Protein AF-A0A2N5W0F1-F1 (afdb_monomer_lite)

Foldseek 3Di:
DDDDDDDDDDDDDDDDPPPPPVPPPVVPPDDDPDPQFPLVLCVVLVNDPVVSVVVVVLCVVVVNGHLCVLCDPPDDLVVVVVSVDDSVSSVSSNVCSVVVVVVVVVVVVVVD

Radius of gyr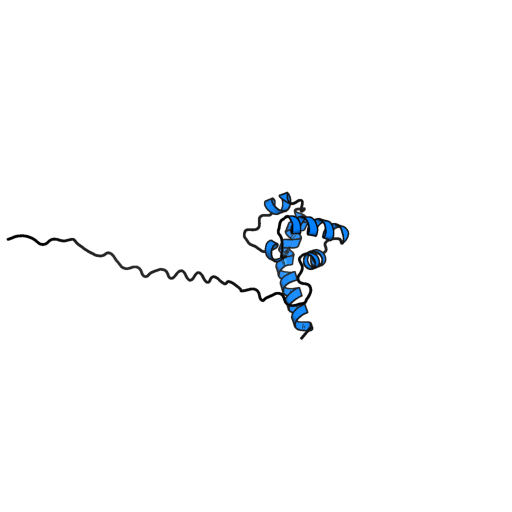ation: 25.34 Å; chains: 1; bounding box: 68×70×42 Å

Secondary structure (DSSP, 8-state):
---------PPP-PPP-----------PPPPPSS---HHHHHHHTT--HHHHHHHHHHHHHTT---GGGGG-TT--HHHHHHTT--HHHHHHHHHHHHHHHHHHHHHHHH--

pLDDT: mean 75.32, std 19.76, range [36.81, 94.88]

Sequence (112 aa):
MKPEAAAPAPAPRAPPIETNANSTNARLSPDAPGTHTIGNYLVFSDCDAAEVQEILVILRNSGFKSYRSFGLPHMDNLSLLKLGLTLGLILGLRDNVMDFHVHLKQQNQRVM

Organism: NCBI:txid200324

Structure (mmCIF, N/CA/C/O backbone):
data_AF-A0A2N5W0F1-F1
#
_entry.id   AF-A0A2N5W0F1-F1
#
loop_
_atom_site.group_PDB
_atom_site.id
_atom_site.type_symbol
_atom_site.label_atom_id
_atom_site.label_alt_id
_atom_site.label_comp_id
_atom_site.label_asym_id
_atom_site.label_entity_id
_atom_site.label_seq_id
_atom_site.pdbx_PDB_ins_code
_atom_site.Cartn_x
_atom_site.Cartn_y
_atom_site.Cartn_z
_atom_site.occupancy
_atom_site.B_iso_or_equiv
_atom_site.auth_seq_id
_atom_site.auth_comp_id
_atom_site.auth_asym_id
_atom_site.auth_atom_id
_atom_site.pdbx_PDB_model_num
ATOM 1 N N . MET A 1 1 ? 56.696 61.268 14.377 1.00 41.47 1 MET A N 1
ATOM 2 C CA . MET A 1 1 ? 55.256 60.976 14.207 1.00 41.47 1 MET A CA 1
ATOM 3 C C . MET A 1 1 ? 55.080 59.459 14.172 1.00 41.47 1 MET A C 1
ATOM 5 O O . MET A 1 1 ? 55.814 58.804 13.450 1.00 41.47 1 MET A O 1
ATOM 9 N N . LYS A 1 2 ? 54.195 58.910 15.009 1.00 46.12 2 LYS A N 1
ATOM 10 C CA . LYS A 1 2 ? 53.628 57.539 14.945 1.00 46.12 2 LYS A CA 1
ATOM 11 C C . LYS A 1 2 ? 52.179 57.700 14.411 1.00 46.12 2 LYS A C 1
ATOM 13 O O . LYS A 1 2 ? 51.716 58.842 14.473 1.00 46.12 2 LYS A O 1
ATOM 18 N N . PRO A 1 3 ? 51.399 56.656 14.065 1.00 56.22 3 PRO A N 1
ATOM 19 C CA . PRO A 1 3 ? 51.711 55.225 13.909 1.00 56.22 3 PRO A CA 1
ATOM 20 C C . PRO A 1 3 ? 51.104 54.595 12.630 1.00 56.22 3 PRO A C 1
ATOM 22 O O . PRO A 1 3 ? 50.207 55.166 12.035 1.00 56.22 3 PRO A O 1
ATOM 25 N N . GLU A 1 4 ? 51.473 53.361 12.279 1.00 36.81 4 GLU A N 1
ATOM 26 C CA . GLU A 1 4 ? 50.471 52.437 11.727 1.00 36.81 4 GLU A CA 1
ATOM 27 C C . GLU A 1 4 ? 50.789 51.001 12.145 1.00 36.81 4 GLU A C 1
ATOM 29 O O . GLU A 1 4 ? 51.944 50.585 12.232 1.00 36.81 4 GLU A O 1
ATOM 34 N N . ALA A 1 5 ? 49.730 50.309 12.537 1.00 46.34 5 ALA A N 1
ATOM 35 C CA . ALA A 1 5 ? 49.702 48.996 13.147 1.00 46.34 5 ALA A CA 1
ATOM 36 C C . ALA A 1 5 ? 49.277 47.945 12.113 1.00 46.34 5 ALA A C 1
ATOM 38 O O . ALA A 1 5 ? 48.565 48.288 11.179 1.00 46.34 5 ALA A O 1
ATOM 39 N N . ALA A 1 6 ? 49.631 46.674 12.344 1.00 41.47 6 ALA A N 1
ATOM 40 C CA . ALA A 1 6 ? 48.686 45.544 12.430 1.00 41.47 6 ALA A CA 1
ATOM 41 C C . ALA A 1 6 ? 49.311 44.190 12.026 1.00 41.47 6 ALA A C 1
ATOM 43 O O . ALA A 1 6 ? 49.639 43.962 10.871 1.00 41.47 6 ALA A O 1
ATOM 44 N N . ALA A 1 7 ? 49.381 43.312 13.034 1.00 49.03 7 ALA A N 1
ATOM 45 C CA . ALA A 1 7 ? 48.983 41.895 13.085 1.00 49.03 7 ALA A CA 1
ATOM 46 C C . ALA A 1 7 ? 49.571 40.804 12.133 1.00 49.03 7 ALA A C 1
ATOM 48 O O . ALA A 1 7 ? 49.847 41.055 10.965 1.00 49.03 7 ALA A O 1
ATOM 49 N N . PRO A 1 8 ? 49.717 39.546 12.629 1.00 47.84 8 PRO A N 1
ATOM 50 C CA . PRO A 1 8 ? 50.407 38.446 11.945 1.00 47.84 8 PRO A CA 1
ATOM 51 C C . PRO A 1 8 ? 49.483 37.420 11.239 1.00 47.84 8 PRO A C 1
ATOM 53 O O . PRO A 1 8 ? 48.344 37.221 11.641 1.00 47.84 8 PRO A O 1
ATOM 56 N N . ALA A 1 9 ? 50.073 36.727 10.249 1.00 51.72 9 ALA A N 1
ATOM 57 C CA . ALA A 1 9 ? 49.811 35.377 9.698 1.00 51.72 9 ALA A CA 1
ATOM 58 C C . ALA A 1 9 ? 48.380 34.924 9.297 1.00 51.72 9 ALA A C 1
ATOM 60 O O . ALA A 1 9 ? 47.498 34.801 10.143 1.00 51.72 9 ALA A O 1
ATOM 61 N N . PRO A 1 10 ? 48.186 34.445 8.049 1.00 47.81 10 PRO A N 1
ATOM 62 C CA . PRO A 1 10 ? 47.086 33.547 7.699 1.00 47.81 10 PRO A CA 1
ATOM 63 C C . PRO A 1 10 ? 47.509 32.064 7.735 1.00 47.81 10 PRO A C 1
ATOM 65 O O . PRO A 1 10 ? 48.486 31.659 7.106 1.00 47.81 10 PRO A O 1
ATOM 68 N N . ALA A 1 11 ? 46.725 31.263 8.462 1.00 58.62 11 ALA A N 1
ATOM 69 C CA . ALA A 1 11 ? 46.773 29.802 8.563 1.00 58.62 11 ALA A CA 1
ATOM 70 C C . ALA A 1 11 ? 46.486 29.070 7.220 1.00 58.62 11 ALA A C 1
ATOM 72 O O . ALA A 1 11 ? 46.004 29.693 6.267 1.00 58.62 11 ALA A O 1
ATOM 73 N N . PRO A 1 12 ? 46.767 27.749 7.120 1.00 48.12 12 PRO A N 1
ATOM 74 C CA . PRO A 1 12 ? 46.743 26.999 5.864 1.00 48.12 12 PRO A CA 1
ATOM 75 C C . PRO A 1 12 ? 45.335 26.918 5.269 1.00 48.12 12 PRO A C 1
ATOM 77 O O . PRO A 1 12 ? 44.388 26.488 5.925 1.00 48.12 12 PRO A O 1
ATOM 80 N N . ARG A 1 13 ? 45.205 27.301 3.997 1.00 50.75 13 ARG A N 1
ATOM 81 C CA . ARG A 1 13 ? 43.972 27.158 3.218 1.00 50.75 13 ARG A CA 1
ATOM 82 C C . ARG A 1 13 ? 43.730 25.680 2.900 1.00 50.75 13 ARG A C 1
ATOM 84 O O . ARG A 1 13 ? 44.310 25.155 1.955 1.00 50.75 13 ARG A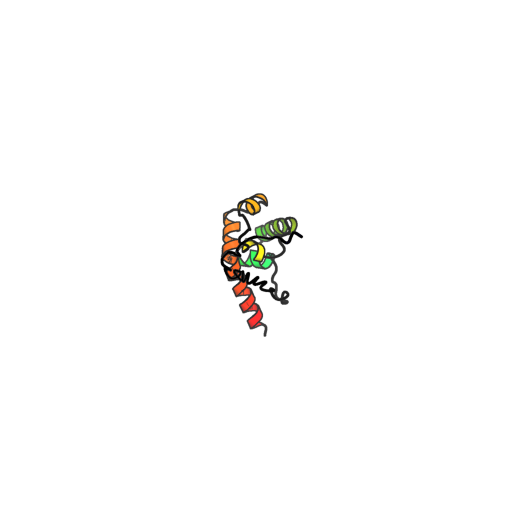 O 1
ATOM 91 N N . ALA A 1 14 ? 42.866 25.022 3.668 1.00 53.94 14 ALA A N 1
ATOM 92 C CA . ALA A 1 14 ? 42.218 23.798 3.212 1.00 53.94 14 ALA A CA 1
ATOM 93 C C . ALA A 1 14 ? 41.191 24.157 2.115 1.00 53.94 14 ALA A C 1
ATOM 95 O O . ALA A 1 14 ? 40.482 25.158 2.267 1.00 53.94 14 ALA A O 1
ATOM 96 N N . PRO A 1 15 ? 41.114 23.405 1.003 1.00 61.34 15 PRO A N 1
ATOM 97 C CA . PRO A 1 15 ? 40.119 23.653 -0.033 1.00 61.34 15 PRO A CA 1
ATOM 98 C C . PRO A 1 15 ? 38.704 23.387 0.508 1.00 61.34 15 PRO A C 1
ATOM 100 O O . PRO A 1 15 ? 38.530 22.517 1.367 1.00 61.34 15 PRO A O 1
ATOM 103 N N . PRO A 1 16 ? 37.686 24.128 0.035 1.00 52.94 16 PRO A N 1
ATOM 104 C CA . PRO A 1 16 ? 36.311 23.891 0.437 1.00 52.94 16 PRO A CA 1
ATOM 105 C C . PRO A 1 16 ? 35.913 22.481 0.001 1.00 52.94 16 PRO A C 1
ATOM 107 O O . PRO A 1 16 ? 36.069 22.110 -1.160 1.00 52.94 16 PRO A O 1
ATOM 110 N N . ILE A 1 17 ? 35.417 21.690 0.951 1.00 57.81 17 ILE A N 1
ATOM 111 C CA . ILE A 1 17 ? 34.749 20.425 0.665 1.00 57.81 17 ILE A CA 1
ATOM 112 C C . ILE A 1 17 ? 33.515 20.795 -0.155 1.00 57.81 17 ILE A C 1
ATOM 114 O O . ILE A 1 17 ? 32.513 21.264 0.391 1.00 57.81 17 ILE A O 1
ATOM 118 N N . GLU A 1 18 ? 33.611 20.638 -1.475 1.00 49.28 18 GLU A N 1
ATOM 119 C CA . GLU A 1 18 ? 32.460 20.638 -2.363 1.00 49.28 18 GLU A CA 1
ATOM 120 C C . GLU A 1 18 ? 31.565 19.493 -1.908 1.00 49.28 18 GLU A C 1
ATOM 122 O O . GLU A 1 18 ? 31.748 18.325 -2.253 1.00 49.28 18 GLU A O 1
ATOM 127 N N . THR A 1 19 ? 30.602 19.834 -1.055 1.00 48.31 19 THR A N 1
ATOM 128 C CA . THR A 1 19 ? 29.502 18.946 -0.724 1.00 48.31 19 THR A CA 1
ATOM 129 C C . THR A 1 19 ? 28.631 18.927 -1.966 1.00 48.31 19 THR A C 1
ATOM 131 O O . THR A 1 19 ? 27.662 19.670 -2.097 1.00 48.31 19 THR A O 1
ATOM 134 N N . ASN A 1 20 ? 29.033 18.086 -2.913 1.00 45.81 20 ASN A N 1
ATOM 135 C CA . ASN A 1 20 ? 28.172 17.456 -3.888 1.00 45.81 20 ASN A CA 1
ATOM 136 C C . ASN A 1 20 ? 27.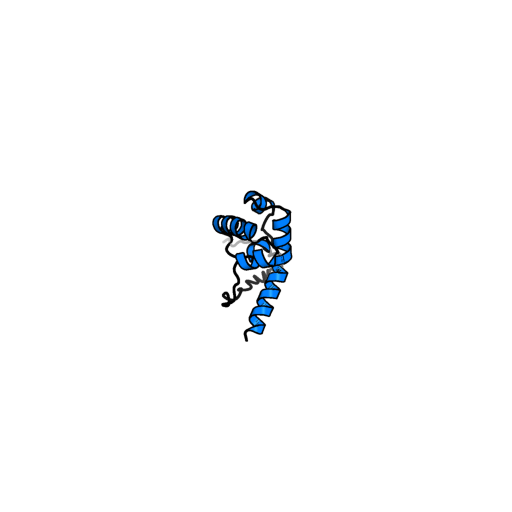088 16.701 -3.098 1.00 45.81 20 ASN A C 1
ATOM 138 O O . ASN A 1 20 ? 27.114 15.486 -2.918 1.00 45.81 20 ASN A O 1
ATOM 142 N N . ALA A 1 21 ? 26.131 17.454 -2.565 1.00 47.28 21 ALA A N 1
ATOM 143 C CA . ALA A 1 21 ? 24.802 16.954 -2.341 1.00 47.28 21 ALA A CA 1
ATOM 144 C C . ALA A 1 21 ? 24.197 16.866 -3.738 1.00 47.28 21 ALA A C 1
ATOM 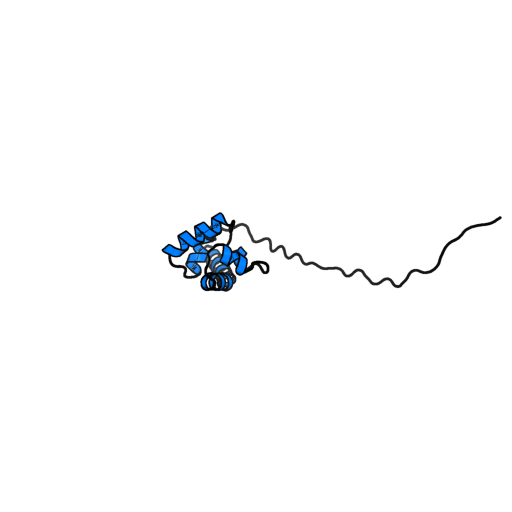146 O O . ALA A 1 21 ? 23.522 17.792 -4.192 1.00 47.28 21 ALA A O 1
ATOM 147 N N . ASN A 1 22 ? 24.476 15.756 -4.428 1.00 41.62 22 ASN A N 1
ATOM 148 C CA . ASN A 1 22 ? 23.669 15.282 -5.537 1.00 41.62 22 ASN A CA 1
ATOM 149 C C . ASN A 1 22 ? 22.274 15.041 -4.955 1.00 41.62 22 ASN A C 1
ATOM 151 O O . ASN A 1 22 ? 21.898 13.920 -4.601 1.00 41.62 22 ASN A O 1
ATOM 155 N N . SER A 1 23 ? 21.523 16.130 -4.785 1.00 40.16 23 SER A N 1
ATOM 156 C CA . SER A 1 23 ? 20.089 16.124 -4.602 1.00 40.16 23 SER A CA 1
ATOM 157 C C . SER A 1 23 ? 19.560 15.583 -5.908 1.00 40.16 23 SER A C 1
ATOM 159 O O . SER A 1 23 ? 19.175 16.315 -6.818 1.00 40.16 23 SER A O 1
ATOM 161 N N . THR A 1 24 ? 19.598 14.260 -5.993 1.00 41.91 24 THR A N 1
ATOM 162 C CA . THR A 1 24 ? 18.876 13.466 -6.960 1.00 41.91 24 THR A CA 1
ATOM 163 C C . THR A 1 24 ? 17.415 13.646 -6.569 1.00 41.91 24 THR A C 1
ATOM 165 O O . THR A 1 24 ? 16.766 12.754 -6.035 1.00 41.91 24 THR A O 1
ATOM 168 N N . ASN A 1 25 ? 16.889 14.848 -6.811 1.00 42.34 25 ASN A N 1
ATOM 169 C CA . ASN A 1 25 ? 15.495 15.043 -7.125 1.00 42.34 25 ASN A CA 1
ATOM 170 C C . ASN A 1 25 ? 15.311 14.286 -8.434 1.00 42.34 25 ASN A C 1
ATOM 172 O O . ASN A 1 25 ? 15.314 14.862 -9.521 1.00 42.34 25 ASN A O 1
ATOM 176 N N . ALA A 1 26 ? 15.220 12.959 -8.317 1.00 48.44 26 ALA A N 1
ATOM 177 C CA . ALA A 1 26 ? 14.572 12.121 -9.289 1.00 48.44 26 ALA A CA 1
ATOM 178 C C . ALA A 1 26 ? 13.169 12.706 -9.385 1.00 48.44 26 ALA A C 1
ATOM 180 O O . ALA A 1 26 ? 12.293 12.416 -8.574 1.00 48.44 26 ALA A O 1
ATOM 181 N N . ARG A 1 27 ? 13.011 13.658 -10.305 1.00 47.94 27 ARG A N 1
ATOM 182 C CA . ARG A 1 27 ? 11.746 14.280 -10.642 1.00 47.94 27 ARG A CA 1
ATOM 183 C C . ARG A 1 27 ? 10.956 13.149 -11.274 1.00 47.94 27 ARG A C 1
ATOM 185 O O . ARG A 1 27 ? 11.104 12.851 -12.456 1.00 47.94 27 ARG A O 1
ATOM 192 N N . LEU A 1 28 ? 10.256 12.411 -10.420 1.00 47.12 28 LEU A N 1
ATOM 193 C CA . LEU A 1 28 ? 9.405 11.308 -10.811 1.00 47.12 28 LEU A CA 1
ATOM 194 C C . LEU A 1 28 ? 8.453 11.877 -11.855 1.00 47.12 28 LEU A C 1
ATOM 196 O O . LEU A 1 28 ? 7.802 12.891 -11.605 1.00 47.12 28 LEU A O 1
ATOM 200 N N . SER A 1 29 ? 8.501 11.295 -13.054 1.00 44.97 29 SER A N 1
ATOM 201 C CA . SER A 1 29 ? 7.697 11.739 -14.188 1.00 44.97 29 SER A CA 1
ATOM 202 C C . SER A 1 29 ? 6.233 11.905 -13.780 1.00 44.97 29 SER A C 1
ATOM 204 O O . SER A 1 29 ? 5.766 11.136 -12.934 1.00 44.97 29 SER A O 1
ATOM 206 N N . PRO A 1 30 ? 5.520 12.885 -14.366 1.00 46.94 30 PRO A N 1
ATOM 207 C CA . PRO A 1 30 ? 4.093 13.039 -14.132 1.00 46.94 30 PRO A CA 1
ATOM 208 C C . PRO A 1 30 ? 3.395 11.721 -14.472 1.00 46.94 30 PRO A C 1
ATOM 210 O O . PRO A 1 30 ? 3.731 11.087 -15.474 1.00 46.94 30 PRO A O 1
ATOM 213 N N . ASP A 1 31 ? 2.495 11.296 -13.586 1.00 45.19 31 ASP A N 1
ATOM 214 C CA . ASP A 1 31 ? 1.794 10.019 -13.662 1.00 45.19 31 ASP A CA 1
ATOM 215 C C . ASP A 1 31 ? 1.227 9.786 -15.071 1.00 45.19 31 ASP A C 1
ATOM 217 O O . ASP A 1 31 ? 0.376 10.535 -15.553 1.00 45.19 31 ASP A O 1
ATOM 221 N N . ALA A 1 32 ? 1.729 8.747 -15.743 1.00 44.84 32 ALA A N 1
ATOM 222 C CA . ALA A 1 32 ? 1.168 8.278 -17.001 1.00 44.84 32 ALA A CA 1
ATOM 223 C C . ALA A 1 32 ? -0.252 7.719 -16.756 1.00 44.84 32 ALA A C 1
ATOM 225 O O . ALA A 1 32 ? -0.547 7.233 -15.658 1.00 44.84 32 ALA A O 1
ATOM 226 N N . PRO A 1 33 ? -1.164 7.777 -17.741 1.00 48.84 33 PRO A N 1
ATOM 227 C CA . PRO A 1 33 ? -2.521 7.277 -17.578 1.00 48.84 33 PRO A CA 1
ATOM 228 C C . PRO A 1 33 ? -2.513 5.744 -17.640 1.00 48.84 33 PRO A C 1
ATOM 230 O O . PRO A 1 33 ? -2.672 5.141 -18.694 1.00 48.84 33 PRO A O 1
ATOM 233 N N . GLY A 1 34 ? -2.298 5.124 -16.483 1.00 49.78 34 GLY A N 1
ATOM 234 C CA . GLY A 1 34 ? -2.249 3.677 -16.319 1.00 49.78 34 GLY A CA 1
ATOM 235 C C . GLY A 1 34 ? -2.317 3.292 -14.849 1.00 49.78 34 GLY A C 1
ATOM 236 O O . GLY A 1 34 ? -1.373 2.737 -14.308 1.00 49.78 34 GLY A O 1
ATOM 237 N N . THR A 1 35 ? -3.423 3.625 -14.172 1.00 57.88 35 THR A N 1
ATOM 238 C CA . THR A 1 35 ? -3.803 3.015 -12.880 1.00 57.88 35 THR A CA 1
ATOM 239 C C . THR A 1 35 ? -2.652 2.899 -11.858 1.00 57.88 35 THR A C 1
ATOM 241 O O . THR A 1 35 ? -2.359 1.828 -11.337 1.00 57.88 35 THR A O 1
ATOM 244 N N . HIS A 1 36 ? -2.031 4.023 -11.496 1.00 71.44 36 HIS A N 1
ATOM 245 C CA . HIS A 1 36 ? -0.943 4.099 -10.503 1.00 71.44 36 HIS A CA 1
ATOM 246 C C . HIS A 1 36 ? -1.433 4.428 -9.079 1.00 71.44 36 HIS A C 1
ATOM 248 O O . HIS A 1 36 ? -0.734 5.063 -8.289 1.00 71.44 36 HIS A O 1
ATOM 254 N N . THR A 1 37 ? -2.673 4.058 -8.752 1.00 82.88 37 THR A N 1
ATOM 255 C CA . THR A 1 37 ? -3.295 4.452 -7.482 1.00 82.88 37 THR A CA 1
ATOM 256 C C . THR A 1 37 ? -2.798 3.601 -6.315 1.00 82.88 37 THR A C 1
ATOM 258 O O . THR A 1 37 ? -2.383 2.457 -6.494 1.00 82.88 37 THR A O 1
ATOM 261 N N . ILE A 1 38 ? -2.908 4.140 -5.097 1.00 87.62 38 ILE A N 1
ATOM 262 C CA . ILE A 1 38 ? -2.633 3.381 -3.871 1.00 87.62 38 ILE A CA 1
ATOM 263 C C . ILE A 1 38 ? -3.518 2.129 -3.759 1.00 87.62 38 ILE A C 1
ATOM 265 O O . ILE A 1 38 ? -3.061 1.119 -3.250 1.00 87.62 38 ILE A O 1
ATOM 269 N N . GLY A 1 39 ? -4.739 2.154 -4.308 1.00 87.81 39 GLY A N 1
ATOM 270 C CA . GLY A 1 39 ? -5.622 0.985 -4.336 1.00 87.81 39 GLY A CA 1
ATOM 271 C C . GLY A 1 39 ? -5.076 -0.153 -5.194 1.00 87.81 39 GLY A C 1
ATOM 272 O O . GLY A 1 39 ? -5.066 -1.294 -4.753 1.00 87.81 39 GLY A O 1
ATOM 273 N N . ASN A 1 40 ? -4.532 0.154 -6.373 1.00 88.06 40 ASN A N 1
ATOM 274 C CA . ASN A 1 40 ? -3.935 -0.870 -7.242 1.00 88.06 40 ASN A CA 1
ATOM 275 C C . ASN A 1 40 ? -2.688 -1.492 -6.620 1.00 88.06 40 ASN A C 1
ATOM 277 O O . ASN A 1 40 ? -2.408 -2.664 -6.830 1.00 88.06 40 ASN A O 1
ATOM 281 N N . TYR A 1 41 ? -1.959 -0.705 -5.836 1.00 91.81 41 TYR A N 1
ATOM 282 C CA . TYR A 1 41 ? -0.833 -1.197 -5.063 1.00 91.81 41 TYR A CA 1
ATOM 283 C C . TYR A 1 41 ? -1.256 -2.132 -3.920 1.00 91.81 41 TYR A C 1
ATOM 285 O O . TYR A 1 41 ? -0.606 -3.151 -3.707 1.00 91.81 41 TYR A O 1
ATOM 293 N N . LEU A 1 42 ? -2.352 -1.824 -3.214 1.00 91.69 42 LEU A N 1
ATOM 294 C CA . LEU A 1 42 ? -2.901 -2.726 -2.194 1.00 91.69 42 LEU A CA 1
ATOM 295 C C . LEU A 1 42 ? -3.348 -4.053 -2.818 1.00 91.69 42 LEU A C 1
ATOM 297 O O . LEU A 1 42 ? -3.003 -5.111 -2.307 1.00 91.69 42 LEU A O 1
ATOM 301 N N . VAL A 1 43 ? -4.031 -3.998 -3.966 1.00 89.94 43 VAL A N 1
ATOM 302 C CA . VAL A 1 43 ? -4.416 -5.200 -4.726 1.00 89.94 43 VAL A CA 1
ATOM 303 C C . VAL A 1 43 ? -3.187 -5.985 -5.196 1.00 89.94 43 VAL A C 1
ATOM 305 O O . VAL A 1 43 ? -3.182 -7.204 -5.114 1.00 89.94 43 VAL A O 1
ATOM 308 N N . PHE A 1 44 ? -2.132 -5.304 -5.657 1.00 89.88 44 PHE A N 1
ATOM 309 C CA . PHE A 1 44 ? -0.872 -5.950 -6.044 1.00 89.88 44 PHE A CA 1
ATOM 310 C C . PHE A 1 44 ? -0.164 -6.624 -4.863 1.00 89.88 44 PHE A C 1
ATOM 312 O O . PHE A 1 44 ? 0.502 -7.632 -5.048 1.00 89.88 44 PHE A O 1
ATOM 319 N N . SER A 1 45 ? -0.307 -6.072 -3.659 1.00 90.06 45 SER A N 1
ATOM 320 C CA . SER A 1 45 ? 0.296 -6.613 -2.435 1.00 90.06 45 SER A CA 1
ATOM 321 C C . SER A 1 45 ? -0.545 -7.739 -1.813 1.00 90.06 45 SER A C 1
ATOM 323 O O . SER A 1 45 ? -0.434 -7.977 -0.613 1.00 90.06 45 SER A O 1
ATOM 325 N N . ASP A 1 46 ? -1.418 -8.372 -2.605 1.00 85.94 46 ASP A N 1
ATOM 326 C CA . ASP A 1 46 ? -2.326 -9.454 -2.210 1.00 85.94 46 ASP A CA 1
ATOM 327 C C . ASP A 1 46 ? -3.228 -9.125 -1.004 1.00 85.94 46 ASP A C 1
ATOM 329 O O . ASP A 1 46 ? -3.598 -10.003 -0.225 1.00 85.94 46 ASP A O 1
ATOM 333 N N . CYS A 1 47 ? -3.614 -7.854 -0.834 1.00 86.31 47 CYS A N 1
ATOM 334 C CA . CYS A 1 47 ? -4.619 -7.493 0.167 1.00 86.31 47 CYS A CA 1
ATOM 335 C C . CYS A 1 47 ? -6.002 -8.000 -0.265 1.00 86.31 47 CYS A C 1
ATOM 337 O O . CYS A 1 47 ? -6.403 -7.803 -1.418 1.00 86.31 47 CYS A O 1
ATOM 339 N N . ASP A 1 48 ? -6.758 -8.589 0.667 1.00 85.44 48 ASP A N 1
ATOM 340 C CA . ASP A 1 48 ? -8.126 -9.026 0.395 1.00 85.44 48 ASP A CA 1
ATOM 341 C C . ASP A 1 48 ? -9.006 -7.841 -0.026 1.00 85.44 48 ASP A C 1
ATOM 343 O O . ASP A 1 48 ? -8.873 -6.726 0.482 1.00 85.44 48 ASP A O 1
ATOM 347 N N . ALA A 1 49 ? -9.934 -8.066 -0.957 1.00 78.44 49 ALA A N 1
ATOM 348 C CA . ALA A 1 49 ? -10.768 -7.001 -1.505 1.00 78.44 49 ALA A CA 1
ATOM 349 C C . ALA A 1 49 ? -11.598 -6.259 -0.437 1.00 78.44 49 ALA A C 1
ATOM 351 O O . ALA A 1 49 ? -11.847 -5.058 -0.591 1.00 78.44 49 ALA A O 1
ATOM 352 N N . ALA A 1 50 ? -12.016 -6.941 0.636 1.00 82.00 50 ALA A N 1
ATOM 353 C CA . ALA A 1 50 ? -12.713 -6.319 1.757 1.00 82.00 50 ALA A CA 1
ATOM 354 C C . ALA A 1 50 ? -11.764 -5.438 2.586 1.00 82.00 50 ALA A C 1
ATOM 356 O O . ALA A 1 50 ? -12.112 -4.302 2.915 1.00 82.00 50 ALA A O 1
ATOM 357 N N . GLU A 1 51 ? -10.546 -5.914 2.846 1.00 85.31 51 GLU A N 1
ATOM 358 C CA . GLU A 1 51 ? -9.518 -5.175 3.588 1.00 85.31 51 GLU A CA 1
ATOM 359 C C . GLU A 1 51 ? -9.000 -3.963 2.799 1.00 85.31 51 GLU A C 1
ATOM 361 O O . GLU A 1 51 ? -8.748 -2.902 3.371 1.00 85.31 51 GLU A O 1
ATOM 366 N N . VAL A 1 52 ? -8.898 -4.070 1.468 1.00 88.75 52 VAL A N 1
ATOM 367 C CA . VAL A 1 52 ? -8.421 -2.990 0.589 1.00 88.75 52 VAL A CA 1
ATOM 368 C C . VAL A 1 52 ? -9.230 -1.711 0.788 1.00 88.75 52 VAL A C 1
ATOM 370 O O . VAL A 1 52 ? -8.637 -0.634 0.843 1.00 88.75 52 VAL A O 1
ATOM 373 N N . GLN A 1 53 ? -10.561 -1.788 0.898 1.00 89.19 53 GLN A N 1
ATOM 374 C CA . GLN A 1 53 ? -11.375 -0.581 1.081 1.00 89.19 53 GLN A CA 1
ATOM 375 C C . GLN A 1 53 ? -11.114 0.093 2.426 1.00 89.19 53 GLN A C 1
ATOM 377 O O . GLN A 1 53 ? -10.946 1.313 2.471 1.00 89.19 53 GLN A O 1
ATOM 382 N N . GLU A 1 54 ? -11.044 -0.687 3.502 1.00 90.69 54 GLU A N 1
ATOM 383 C CA . GLU A 1 54 ? -10.772 -0.174 4.843 1.00 90.69 54 GLU A CA 1
ATOM 384 C C . GLU A 1 54 ? -9.384 0.474 4.912 1.00 90.69 54 GLU A C 1
ATOM 386 O O . GLU A 1 54 ? -9.250 1.642 5.294 1.00 90.69 54 GLU A O 1
ATOM 391 N N . ILE A 1 55 ? -8.360 -0.235 4.432 1.00 91.81 55 ILE A N 1
ATOM 392 C CA . ILE A 1 55 ? -6.979 0.251 4.387 1.00 91.81 55 ILE A CA 1
ATOM 393 C C . ILE A 1 55 ? -6.891 1.520 3.533 1.00 91.81 55 ILE A C 1
ATOM 395 O O . ILE A 1 55 ? -6.234 2.489 3.915 1.00 91.81 55 ILE A O 1
ATOM 399 N N . LEU A 1 56 ? -7.580 1.570 2.392 1.00 91.19 56 LEU A N 1
ATOM 400 C CA . LEU A 1 56 ? -7.567 2.739 1.517 1.00 91.19 56 LEU A CA 1
ATOM 401 C C . LEU A 1 56 ? -8.214 3.965 2.173 1.00 91.19 56 LEU A C 1
ATOM 403 O O . LEU A 1 56 ? -7.707 5.077 2.001 1.00 91.19 56 LEU A O 1
ATOM 407 N N . VAL A 1 57 ? -9.289 3.786 2.946 1.00 91.56 57 VAL A N 1
ATOM 408 C CA . VAL A 1 57 ? -9.908 4.863 3.737 1.00 91.56 57 VAL A CA 1
ATOM 409 C C . VAL A 1 57 ? -8.947 5.358 4.816 1.00 91.56 57 VAL A C 1
ATOM 411 O O . VAL A 1 57 ? -8.720 6.566 4.909 1.00 91.56 57 VAL A O 1
ATOM 414 N N . ILE A 1 58 ? -8.329 4.449 5.576 1.00 93.44 58 ILE A N 1
ATOM 415 C CA . ILE A 1 58 ? -7.333 4.779 6.608 1.00 93.44 58 ILE A CA 1
ATOM 416 C C . ILE A 1 58 ? -6.191 5.601 6.004 1.00 93.44 58 ILE A C 1
ATOM 418 O O . ILE A 1 58 ? -5.870 6.691 6.484 1.00 93.44 58 ILE A O 1
ATOM 422 N N . LEU A 1 59 ? -5.604 5.115 4.911 1.00 91.44 59 LEU A N 1
ATOM 423 C CA . LEU A 1 59 ? -4.477 5.754 4.240 1.00 91.44 59 LEU A CA 1
ATOM 424 C C . LEU A 1 59 ? -4.853 7.123 3.669 1.00 91.44 59 LEU A C 1
ATOM 426 O O . LEU A 1 59 ? -4.119 8.093 3.872 1.00 91.44 59 LEU A O 1
ATOM 430 N N . ARG A 1 60 ? -6.016 7.244 3.018 1.00 89.88 60 ARG A N 1
ATOM 431 C CA . ARG A 1 60 ? -6.498 8.521 2.475 1.00 89.88 60 ARG A CA 1
ATOM 432 C C . ARG A 1 60 ? -6.733 9.548 3.583 1.00 89.88 60 ARG A C 1
ATOM 434 O O . ARG A 1 60 ? -6.285 10.685 3.440 1.00 89.88 60 ARG A O 1
ATOM 441 N N . ASN A 1 61 ? -7.383 9.151 4.676 1.00 92.19 61 ASN A N 1
ATOM 442 C CA . ASN A 1 61 ? -7.633 10.024 5.828 1.00 92.19 61 ASN A CA 1
ATOM 443 C C . ASN A 1 61 ? -6.329 10.455 6.512 1.00 92.19 61 ASN A C 1
ATOM 445 O O . ASN A 1 61 ? -6.243 11.555 7.050 1.00 92.19 61 ASN A O 1
ATOM 449 N N . SER A 1 62 ? -5.297 9.620 6.416 1.00 88.94 62 SER A N 1
ATOM 450 C CA . SER A 1 62 ? -3.954 9.884 6.938 1.00 88.94 62 SER A CA 1
ATOM 451 C C . SER A 1 62 ? -3.051 10.642 5.955 1.00 88.94 62 SER A C 1
ATOM 453 O O . SER A 1 62 ? -1.875 10.861 6.234 1.00 88.94 62 SER A O 1
ATOM 455 N N . GLY A 1 63 ? -3.569 11.042 4.788 1.00 88.00 63 GLY A N 1
ATOM 456 C CA . GLY A 1 63 ? -2.840 11.838 3.798 1.00 88.00 63 GLY A CA 1
ATOM 457 C C . GLY A 1 63 ? -1.902 11.049 2.876 1.00 88.00 63 GLY A C 1
ATOM 458 O O . GLY A 1 63 ? -1.147 11.663 2.117 1.00 88.00 63 GLY A O 1
ATOM 459 N N . PHE A 1 64 ? -1.952 9.715 2.879 1.00 88.06 64 PHE A N 1
ATOM 460 C CA . PHE A 1 64 ? -1.176 8.884 1.957 1.00 88.06 64 PHE A CA 1
ATOM 461 C C . PHE A 1 64 ? -1.775 8.956 0.551 1.00 88.06 64 PHE A C 1
ATOM 463 O O . PHE A 1 64 ? -2.835 8.402 0.263 1.00 88.06 64 PHE A O 1
ATOM 470 N N . LYS A 1 65 ? -1.071 9.651 -0.347 1.00 82.81 65 LYS A N 1
ATOM 471 C CA . LYS A 1 65 ? -1.489 9.842 -1.747 1.00 82.81 65 LYS A CA 1
ATOM 472 C C . LYS A 1 65 ? -0.835 8.861 -2.719 1.00 82.81 65 LYS A C 1
ATOM 474 O O . LYS A 1 65 ? -1.299 8.730 -3.846 1.00 82.81 65 LYS A O 1
ATOM 479 N N . SER A 1 66 ? 0.248 8.198 -2.314 1.00 87.00 66 SER A N 1
ATOM 480 C CA . SER A 1 66 ? 1.061 7.351 -3.190 1.00 87.00 66 SER A CA 1
ATOM 481 C C . SER A 1 66 ? 1.644 6.162 -2.434 1.00 87.00 66 SER A C 1
ATOM 483 O O . SER A 1 66 ? 2.060 6.302 -1.286 1.00 87.00 66 SER A O 1
ATOM 485 N N . TYR A 1 67 ? 1.759 5.017 -3.113 1.00 90.25 67 TYR A N 1
ATOM 486 C CA . TYR A 1 67 ? 2.459 3.835 -2.595 1.00 90.25 67 TYR A CA 1
ATOM 487 C C . TYR A 1 67 ? 3.935 4.115 -2.274 1.00 90.25 67 TYR A C 1
ATOM 489 O O . TYR A 1 67 ? 4.528 3.488 -1.403 1.00 90.25 67 TYR A O 1
ATOM 497 N N . ARG A 1 68 ? 4.541 5.102 -2.945 1.00 89.81 68 ARG A N 1
ATOM 498 C CA . ARG A 1 68 ? 5.950 5.461 -2.739 1.00 89.81 68 ARG A CA 1
ATOM 499 C C . ARG A 1 68 ? 6.239 5.905 -1.312 1.00 89.81 68 ARG A C 1
ATOM 501 O O . ARG A 1 68 ? 7.376 5.778 -0.873 1.00 89.81 68 ARG A O 1
ATOM 508 N N . SER A 1 69 ? 5.226 6.394 -0.593 1.00 89.62 69 SER A N 1
ATOM 509 C CA . SER A 1 69 ? 5.356 6.774 0.810 1.00 89.62 69 SER A CA 1
ATOM 510 C C . SER A 1 69 ? 5.897 5.624 1.659 1.00 89.62 69 SER A C 1
ATOM 512 O O . SER A 1 69 ? 6.757 5.869 2.494 1.00 89.62 69 SER A O 1
ATOM 514 N N . PHE A 1 70 ? 5.499 4.374 1.398 1.00 91.06 70 PHE A N 1
ATOM 515 C CA . PHE A 1 70 ? 5.978 3.210 2.153 1.00 91.06 70 PHE A CA 1
ATOM 516 C C . PHE A 1 70 ? 7.475 2.922 1.947 1.00 91.06 70 PHE A C 1
ATOM 518 O O . PHE A 1 70 ? 8.119 2.373 2.835 1.00 91.06 70 PHE A O 1
ATOM 525 N N . GLY A 1 71 ? 8.056 3.348 0.821 1.00 90.06 71 GLY A N 1
ATOM 526 C CA . GLY A 1 71 ? 9.484 3.183 0.531 1.00 90.06 71 GLY A CA 1
ATOM 527 C C . GLY A 1 71 ? 10.375 4.298 1.081 1.00 90.06 71 GLY A C 1
ATOM 528 O O . GLY A 1 71 ? 11.584 4.280 0.855 1.00 90.06 71 GLY A O 1
ATOM 529 N N . LEU A 1 72 ? 9.810 5.303 1.758 1.00 87.94 72 LEU A N 1
ATOM 530 C CA . LEU A 1 72 ? 10.599 6.414 2.280 1.00 87.94 72 LEU A CA 1
ATOM 531 C C . LEU A 1 72 ? 11.433 5.964 3.493 1.00 87.94 72 LEU A C 1
ATOM 533 O O . LEU A 1 72 ? 10.894 5.340 4.409 1.00 87.94 72 LEU A O 1
ATOM 537 N N . PRO A 1 73 ? 12.723 6.344 3.568 1.00 84.81 73 PRO A N 1
ATOM 538 C CA . PRO A 1 73 ? 13.617 5.904 4.644 1.00 84.81 73 PRO A CA 1
ATOM 539 C C . PRO A 1 73 ? 13.211 6.439 6.024 1.00 84.81 73 PRO A C 1
ATOM 541 O O . PRO A 1 73 ? 13.585 5.869 7.040 1.00 84.81 73 PRO A O 1
ATOM 544 N N . HIS A 1 74 ? 12.445 7.531 6.062 1.00 83.94 74 HIS A N 1
ATOM 545 C CA . HIS A 1 74 ? 11.941 8.147 7.289 1.00 83.94 74 HIS A CA 1
ATOM 546 C C . HIS A 1 74 ? 10.518 7.704 7.649 1.00 83.94 74 HIS A C 1
ATOM 548 O O . HIS A 1 74 ? 9.980 8.178 8.648 1.00 83.94 74 HIS A O 1
ATOM 554 N N . MET A 1 75 ? 9.880 6.839 6.850 1.00 86.12 75 MET A N 1
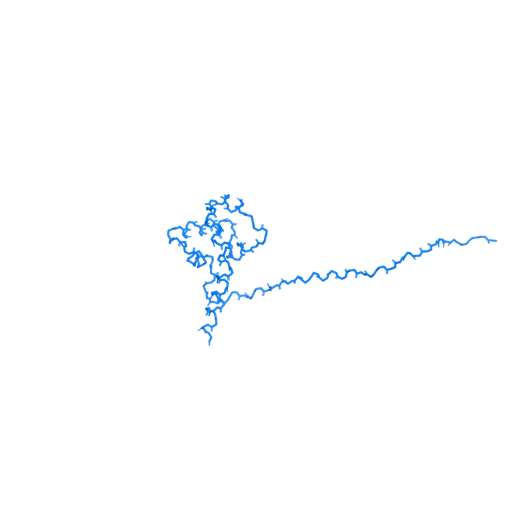ATOM 555 C CA . MET A 1 75 ? 8.642 6.222 7.311 1.00 86.12 75 MET A CA 1
ATOM 556 C C . MET A 1 75 ? 8.972 5.275 8.450 1.00 86.12 75 MET A C 1
ATOM 558 O O . MET A 1 75 ? 9.831 4.405 8.316 1.00 86.12 75 MET A O 1
ATOM 562 N N . ASP A 1 76 ? 8.243 5.414 9.545 1.00 89.00 76 ASP A N 1
ATOM 563 C CA . ASP A 1 76 ? 8.366 4.584 10.733 1.00 89.00 76 ASP A CA 1
ATOM 564 C C . ASP A 1 76 ? 7.162 3.633 10.847 1.00 89.00 76 ASP A C 1
ATOM 566 O O . ASP A 1 76 ? 6.016 4.002 10.577 1.00 89.00 76 ASP A O 1
ATOM 570 N N . ASN A 1 77 ? 7.429 2.388 11.244 1.00 91.56 77 ASN A N 1
ATOM 571 C CA . ASN A 1 77 ? 6.405 1.360 11.414 1.00 91.56 77 ASN A CA 1
ATOM 572 C C . ASN A 1 77 ? 5.454 1.690 12.563 1.00 91.56 77 ASN A C 1
ATOM 574 O O . ASN A 1 77 ? 4.264 1.407 12.453 1.00 91.56 77 ASN A O 1
ATOM 578 N N . LEU A 1 78 ? 5.936 2.318 13.639 1.00 93.19 78 LEU A N 1
ATOM 579 C CA . LEU A 1 78 ? 5.084 2.681 14.771 1.00 93.19 78 LEU A CA 1
ATOM 580 C C . LEU A 1 78 ? 4.031 3.718 14.365 1.00 93.19 78 LEU A C 1
ATOM 582 O O . LEU A 1 78 ? 2.881 3.636 14.794 1.00 93.19 78 LEU A O 1
ATOM 586 N N . SER A 1 79 ? 4.398 4.662 13.504 1.00 90.88 79 SER A N 1
ATOM 587 C CA . SER A 1 79 ? 3.460 5.636 12.945 1.00 90.88 79 SER A CA 1
ATOM 588 C C . SER A 1 79 ? 2.360 4.964 12.118 1.00 90.88 79 SER A C 1
ATOM 590 O O . SER A 1 79 ? 1.198 5.319 12.270 1.00 90.88 79 SER A O 1
ATOM 592 N N . LEU A 1 80 ? 2.695 3.947 11.320 1.00 92.25 80 LEU A N 1
ATOM 593 C CA . LEU A 1 80 ? 1.727 3.177 10.529 1.00 92.25 80 LEU A CA 1
ATOM 594 C C . LEU A 1 80 ? 0.838 2.267 11.393 1.00 92.25 80 LEU A C 1
ATOM 596 O O . LEU A 1 80 ? -0.361 2.165 11.143 1.00 92.25 80 LEU A O 1
ATOM 600 N N . LEU A 1 81 ? 1.392 1.666 12.450 1.00 94.88 81 LEU A N 1
ATOM 601 C CA . LEU A 1 81 ? 0.625 0.891 13.433 1.00 94.88 81 LEU A CA 1
ATOM 602 C C . LEU A 1 81 ? -0.427 1.764 14.133 1.00 94.88 81 LEU A C 1
ATOM 604 O O . LEU A 1 81 ? -1.561 1.335 14.327 1.00 94.88 81 LEU A O 1
ATOM 608 N N . LYS A 1 82 ? -0.086 3.016 14.469 1.00 94.75 82 LYS A N 1
ATOM 609 C CA . LYS A 1 82 ? -1.026 3.983 15.069 1.00 94.75 82 LYS A CA 1
ATOM 610 C C . LYS A 1 82 ? -2.186 4.363 14.148 1.00 94.75 82 LYS A C 1
ATOM 612 O O . LYS A 1 82 ? -3.203 4.834 14.646 1.00 94.75 82 LYS A O 1
ATOM 617 N N . LEU A 1 83 ? -2.048 4.159 12.837 1.00 92.06 83 LEU A N 1
ATOM 618 C CA . LEU A 1 83 ? -3.141 4.340 11.878 1.00 92.06 83 LEU A CA 1
ATOM 619 C C . LEU A 1 83 ? -4.108 3.147 11.852 1.00 92.06 83 LEU A C 1
ATOM 621 O O . LEU A 1 83 ? -5.133 3.226 11.187 1.00 92.06 83 LEU A O 1
ATOM 625 N N . GLY A 1 84 ? -3.802 2.060 12.567 1.00 91.81 84 GLY A N 1
ATOM 626 C CA . GLY A 1 84 ? -4.612 0.842 12.596 1.00 91.81 84 GLY A CA 1
ATOM 627 C C . GLY A 1 84 ? -4.167 -0.231 11.602 1.00 91.81 84 GLY A C 1
ATOM 628 O O . GLY A 1 84 ? -4.859 -1.229 11.443 1.00 91.81 84 GLY A O 1
ATOM 629 N N . LEU A 1 85 ? -3.016 -0.063 10.942 1.00 92.88 85 LEU A N 1
ATOM 630 C CA . LEU A 1 85 ? -2.462 -1.101 10.072 1.00 92.88 85 LEU A CA 1
ATOM 631 C C . LEU A 1 85 ? -1.782 -2.189 10.907 1.00 92.88 85 LEU A C 1
ATOM 633 O O . LEU A 1 85 ? -1.168 -1.900 11.932 1.00 92.88 85 LEU A O 1
ATOM 637 N N . THR A 1 86 ? -1.840 -3.440 10.455 1.00 93.19 86 THR A N 1
ATOM 638 C CA . THR A 1 86 ? -1.127 -4.542 11.112 1.00 93.19 86 THR A CA 1
ATOM 639 C C . THR A 1 86 ? 0.354 -4.539 10.732 1.00 93.19 86 THR A C 1
ATOM 641 O O . THR A 1 86 ? 0.734 -4.095 9.647 1.00 93.19 86 THR A O 1
ATOM 644 N N . LEU A 1 87 ? 1.221 -5.065 11.607 1.00 93.81 87 LEU A N 1
ATOM 645 C CA . LEU A 1 87 ? 2.659 -5.132 11.319 1.00 93.81 87 LEU A CA 1
ATOM 646 C C . LEU A 1 87 ? 2.956 -5.966 10.064 1.00 93.81 87 LEU A C 1
ATOM 648 O O . LEU A 1 87 ? 3.782 -5.561 9.253 1.00 93.81 87 LEU A O 1
ATOM 652 N N . GLY A 1 88 ? 2.264 -7.099 9.894 1.00 93.12 88 GLY A N 1
ATOM 653 C CA . GLY A 1 88 ? 2.420 -7.961 8.720 1.00 93.12 88 GLY A CA 1
ATOM 654 C C . GLY A 1 88 ? 2.099 -7.225 7.419 1.00 93.12 88 GLY A C 1
ATOM 655 O O . GLY A 1 88 ? 2.908 -7.247 6.495 1.00 93.12 88 GLY A O 1
ATOM 656 N N . LEU A 1 89 ? 0.984 -6.487 7.391 1.00 92.81 89 LEU A N 1
ATOM 657 C CA . LEU A 1 89 ? 0.622 -5.640 6.256 1.00 92.81 89 LEU A CA 1
ATOM 658 C C . LEU A 1 89 ? 1.683 -4.566 5.997 1.00 92.81 89 LEU A C 1
ATOM 660 O O . LEU A 1 89 ? 2.111 -4.390 4.865 1.00 92.81 89 LEU A O 1
ATOM 664 N N . ILE A 1 90 ? 2.142 -3.858 7.033 1.00 94.12 90 ILE A N 1
ATOM 665 C CA . ILE A 1 90 ? 3.145 -2.792 6.884 1.00 94.12 90 ILE A CA 1
ATOM 666 C C . ILE A 1 90 ? 4.427 -3.317 6.230 1.00 94.12 90 ILE A C 1
ATOM 668 O O . ILE A 1 90 ? 4.954 -2.668 5.326 1.00 94.12 90 ILE A O 1
ATOM 672 N N . LEU A 1 91 ? 4.928 -4.468 6.685 1.00 94.00 91 LEU A N 1
ATOM 673 C CA . LEU A 1 91 ? 6.121 -5.093 6.114 1.00 94.00 91 LEU A CA 1
ATOM 674 C C . LEU A 1 91 ? 5.872 -5.516 4.664 1.00 94.00 91 LEU A C 1
ATOM 676 O O . LEU A 1 91 ? 6.636 -5.126 3.786 1.00 94.00 91 LEU A O 1
ATOM 680 N N . GLY A 1 92 ? 4.750 -6.194 4.404 1.00 94.19 92 GLY A N 1
ATOM 681 C CA . GLY A 1 92 ? 4.370 -6.616 3.058 1.00 94.19 92 GLY A CA 1
ATOM 682 C C . GLY A 1 92 ? 4.265 -5.447 2.079 1.00 94.19 92 GLY A C 1
ATOM 683 O O . GLY A 1 92 ? 4.813 -5.513 0.983 1.00 94.19 92 GLY A O 1
ATOM 684 N N . LEU A 1 93 ? 3.639 -4.336 2.475 1.00 93.31 93 LEU A N 1
ATOM 685 C CA . LEU A 1 93 ? 3.600 -3.134 1.645 1.00 93.31 93 LEU A CA 1
ATOM 686 C C . LEU A 1 93 ? 5.030 -2.658 1.356 1.00 93.31 93 LEU A C 1
ATOM 688 O O . LEU A 1 93 ? 5.427 -2.569 0.194 1.00 93.31 93 LEU A O 1
ATOM 692 N N . ARG A 1 94 ? 5.843 -2.411 2.385 1.00 93.12 94 ARG A N 1
ATOM 693 C CA . ARG A 1 94 ? 7.215 -1.906 2.205 1.00 93.12 94 ARG A CA 1
ATOM 694 C C . ARG A 1 94 ? 8.053 -2.751 1.251 1.00 93.12 94 ARG A C 1
ATOM 696 O O . ARG A 1 94 ? 8.696 -2.176 0.371 1.00 93.12 94 ARG A O 1
ATOM 703 N N . ASP A 1 95 ? 8.005 -4.069 1.397 1.00 93.62 95 ASP A N 1
ATOM 704 C CA . ASP A 1 95 ? 8.769 -4.997 0.564 1.00 93.62 95 ASP A CA 1
ATOM 705 C C . ASP A 1 95 ? 8.314 -4.927 -0.905 1.00 93.62 95 ASP A C 1
ATOM 707 O O . ASP A 1 95 ? 9.138 -4.865 -1.817 1.00 93.62 95 ASP A O 1
ATOM 711 N N . ASN A 1 96 ? 7.007 -4.777 -1.142 1.00 94.19 96 ASN A N 1
ATOM 712 C CA . ASN A 1 96 ? 6.416 -4.708 -2.481 1.00 94.19 96 ASN A CA 1
ATOM 713 C C . ASN A 1 96 ? 6.592 -3.358 -3.203 1.00 94.19 96 ASN A C 1
ATOM 715 O O . ASN A 1 96 ? 6.204 -3.231 -4.367 1.00 94.19 96 ASN A O 1
ATOM 719 N N . VAL A 1 97 ? 7.151 -2.315 -2.570 1.00 92.94 97 VAL A N 1
ATOM 720 C CA . VAL A 1 97 ? 7.263 -0.977 -3.196 1.00 92.94 97 VAL A CA 1
ATOM 721 C C . VAL A 1 97 ? 8.088 -1.023 -4.481 1.00 92.94 97 VAL A C 1
ATOM 723 O O . VAL A 1 97 ? 7.713 -0.401 -5.482 1.00 92.94 97 VAL A O 1
ATOM 726 N N . MET A 1 98 ? 9.224 -1.723 -4.457 1.00 92.62 98 MET A N 1
ATOM 727 C CA . MET A 1 98 ? 10.110 -1.794 -5.618 1.00 92.62 98 MET A CA 1
ATOM 728 C C . MET A 1 98 ? 9.514 -2.674 -6.716 1.00 92.62 98 MET A C 1
ATOM 730 O O . MET A 1 98 ? 9.536 -2.292 -7.887 1.00 92.62 98 MET A O 1
ATOM 734 N N . ASP A 1 99 ? 8.912 -3.796 -6.333 1.00 93.50 99 ASP A N 1
ATOM 735 C CA . ASP A 1 99 ? 8.292 -4.733 -7.267 1.00 93.50 99 ASP A CA 1
ATOM 736 C C . ASP A 1 99 ? 7.107 -4.095 -7.985 1.00 93.50 99 ASP A C 1
ATOM 738 O O . ASP A 1 99 ? 7.019 -4.150 -9.215 1.00 93.50 99 ASP A O 1
ATOM 742 N N . PHE A 1 100 ? 6.264 -3.359 -7.257 1.00 92.50 100 PHE A N 1
ATOM 743 C CA . PHE A 1 100 ? 5.191 -2.585 -7.867 1.00 92.50 100 PHE A CA 1
ATOM 744 C C . PHE A 1 100 ? 5.736 -1.482 -8.784 1.00 92.50 100 PHE A C 1
ATOM 746 O O . PHE A 1 100 ? 5.213 -1.257 -9.876 1.00 92.50 100 PHE A O 1
ATOM 753 N N . HIS A 1 101 ? 6.831 -0.814 -8.404 1.00 89.75 101 HIS A N 1
ATOM 754 C CA . HIS A 1 101 ? 7.465 0.189 -9.262 1.00 89.75 101 HIS A CA 1
ATOM 755 C C . HIS A 1 101 ? 7.948 -0.403 -10.598 1.00 89.75 101 HIS A C 1
ATOM 757 O O . HIS A 1 101 ? 7.773 0.216 -11.654 1.00 89.75 101 HIS A O 1
ATOM 763 N N . VAL A 1 102 ? 8.535 -1.600 -10.567 1.00 90.44 102 VAL A N 1
ATOM 764 C CA . VAL A 1 102 ? 8.958 -2.340 -11.764 1.00 90.44 102 VAL A CA 1
ATOM 765 C C . VAL A 1 102 ? 7.748 -2.798 -12.578 1.00 90.44 102 VAL A C 1
ATOM 767 O O . VAL A 1 102 ? 7.735 -2.599 -13.794 1.00 90.44 102 VAL A O 1
ATOM 770 N N . HIS A 1 103 ? 6.714 -3.331 -11.925 1.00 88.50 103 HIS A N 1
ATOM 771 C CA . HIS A 1 103 ? 5.466 -3.746 -12.564 1.00 88.50 103 HIS A CA 1
ATOM 772 C C . HIS A 1 103 ? 4.839 -2.604 -13.374 1.00 88.50 103 HIS A C 1
ATOM 774 O O . HIS A 1 103 ? 4.523 -2.772 -14.553 1.00 88.50 103 HIS A O 1
ATOM 780 N N . LEU A 1 104 ? 4.752 -1.406 -12.788 1.00 86.44 104 LEU A N 1
ATOM 781 C CA . LEU A 1 104 ? 4.222 -0.225 -13.471 1.00 86.44 104 LEU A CA 1
ATOM 782 C C . LEU A 1 104 ? 5.061 0.181 -14.691 1.00 86.44 104 LEU A C 1
ATOM 784 O O . LEU A 1 104 ? 4.507 0.543 -15.729 1.00 86.44 104 LEU A O 1
ATOM 788 N N . LYS A 1 105 ? 6.396 0.101 -14.605 1.00 85.75 105 LYS A N 1
ATOM 789 C CA . LYS A 1 105 ? 7.276 0.378 -15.754 1.00 85.75 105 LYS A CA 1
ATOM 790 C C . LYS A 1 105 ? 7.038 -0.603 -16.899 1.00 85.75 105 LYS A C 1
ATOM 792 O O . LYS A 1 105 ? 6.979 -0.179 -18.048 1.00 85.75 105 LYS A O 1
ATOM 797 N N . GLN A 1 106 ? 6.886 -1.888 -16.588 1.00 84.50 106 GLN A N 1
ATOM 798 C CA . GLN A 1 106 ? 6.621 -2.920 -17.590 1.00 84.50 106 GLN A CA 1
ATOM 799 C C . GLN A 1 106 ? 5.245 -2.747 -18.238 1.00 84.50 106 GLN A C 1
ATOM 801 O O . GLN A 1 106 ? 5.124 -2.898 -19.451 1.00 84.50 106 GLN A O 1
ATOM 806 N N . GLN A 1 107 ? 4.216 -2.393 -17.462 1.00 79.62 107 GLN A N 1
ATOM 807 C CA . GLN A 1 107 ? 2.893 -2.095 -18.013 1.00 79.62 107 GLN A CA 1
ATOM 808 C C . GLN A 1 107 ? 2.938 -0.900 -18.967 1.00 79.62 107 GLN A C 1
ATOM 810 O O . GLN A 1 107 ? 2.450 -1.004 -20.087 1.00 79.62 107 GLN A O 1
ATOM 815 N N . ASN A 1 108 ? 3.605 0.190 -18.582 1.00 71.00 108 ASN A N 1
ATOM 816 C CA . ASN A 1 108 ? 3.721 1.380 -19.427 1.00 71.00 108 ASN A CA 1
ATOM 817 C C . ASN A 1 108 ? 4.524 1.131 -20.719 1.00 71.00 108 ASN A C 1
ATOM 819 O O . ASN A 1 108 ? 4.282 1.799 -21.718 1.00 71.00 108 ASN A O 1
ATOM 823 N N . GLN A 1 109 ? 5.446 0.162 -20.726 1.00 65.94 109 GLN A N 1
ATOM 824 C CA . GLN A 1 109 ? 6.195 -0.241 -21.925 1.00 65.94 109 GLN A CA 1
ATOM 825 C C . GLN A 1 109 ? 5.393 -1.117 -22.894 1.00 65.94 109 GLN A C 1
ATOM 827 O O . GLN A 1 109 ? 5.720 -1.148 -24.071 1.00 65.94 109 GLN A O 1
ATOM 832 N N . ARG A 1 110 ? 4.371 -1.843 -22.424 1.00 60.06 110 ARG A N 1
ATOM 833 C CA . ARG A 1 110 ? 3.538 -2.715 -23.275 1.00 60.06 110 ARG A CA 1
ATOM 834 C C . ARG A 1 110 ? 2.421 -1.976 -24.013 1.00 60.06 110 ARG A C 1
ATOM 836 O O . ARG A 1 110 ? 1.777 -2.569 -24.870 1.00 60.06 110 ARG A O 1
ATOM 843 N N . VAL A 1 111 ? 2.146 -0.732 -23.626 1.00 58.09 111 VAL A N 1
ATOM 844 C CA . VAL A 1 111 ? 1.061 0.095 -24.181 1.00 58.09 111 VAL A CA 1
ATOM 845 C C . VAL A 1 111 ? 1.579 1.055 -25.270 1.00 58.09 111 VAL A C 1
ATOM 847 O O . VAL A 1 111 ? 0.782 1.745 -25.902 1.00 58.09 111 VAL A O 1
ATOM 850 N N . MET A 1 112 ? 2.895 1.079 -25.519 1.00 50.94 112 MET A N 1
ATOM 851 C CA . MET A 1 112 ? 3.531 1.745 -26.666 1.00 50.94 112 MET A CA 1
ATOM 852 C C . MET A 1 112 ? 3.909 0.729 -27.739 1.00 50.94 112 MET A C 1
ATOM 854 O O . MET A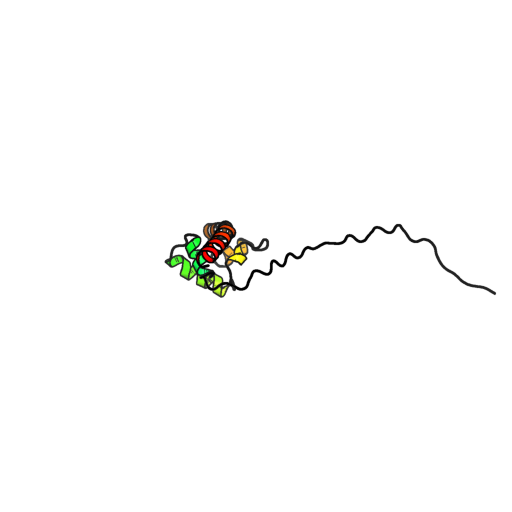 1 112 ? 3.818 1.102 -28.928 1.00 50.94 112 MET A O 1
#